Protein AF-A0A957VYQ5-F1 (afdb_monomer_lite)

Radius of gyration: 21.13 Å; chains: 1; bounding box: 43×32×66 Å

Secondary structure (DSSP, 8-state):
---EEEEEEEE-TTS-EEEEEEEHHHHHTT---EEEEE---GGG-PPPPHHHHHHHHHHHHHHHHHHHHHHHHHHHTSPPPPPP--

Structure (mmCIF, N/CA/C/O backbone):
data_AF-A0A957VYQ5-F1
#
_entry.id   AF-A0A957VYQ5-F1
#
loop_
_atom_site.group_PDB
_atom_site.id
_atom_site.type_symbol
_atom_site.label_atom_id
_atom_site.label_alt_id
_atom_site.label_comp_id
_atom_site.label_asym_id
_atom_site.label_entity_id
_atom_site.label_seq_id
_atom_site.pdbx_PDB_ins_code
_atom_site.Cartn_x
_atom_site.Cartn_y
_atom_site.Cartn_z
_atom_site.occupancy
_atom_site.B_iso_or_equiv
_atom_site.auth_seq_id
_atom_site.auth_comp_id
_atom_site.auth_asym_id
_atom_site.auth_atom_id
_atom_site.pdbx_PDB_model_num
ATOM 1 N N . ALA A 1 1 ? 8.396 -9.482 -0.570 1.00 55.06 1 ALA A N 1
ATOM 2 C CA . ALA A 1 1 ? 7.534 -8.716 0.352 1.00 55.06 1 ALA A CA 1
ATOM 3 C C . ALA A 1 1 ? 6.081 -8.804 -0.114 1.00 55.06 1 ALA A C 1
ATOM 5 O O . ALA A 1 1 ? 5.851 -8.878 -1.320 1.00 55.06 1 ALA A O 1
ATOM 6 N N . TRP A 1 2 ? 5.122 -8.868 0.813 1.00 57.31 2 TRP A N 1
ATOM 7 C CA . TRP A 1 2 ? 3.695 -8.746 0.494 1.00 57.31 2 TRP A CA 1
ATOM 8 C C . TRP A 1 2 ? 3.360 -7.258 0.382 1.00 57.31 2 TRP A C 1
ATOM 10 O O . TRP A 1 2 ? 3.630 -6.517 1.318 1.00 57.31 2 TRP A O 1
ATOM 20 N N . HIS A 1 3 ? 2.802 -6.836 -0.753 1.00 72.38 3 HIS A N 1
ATOM 21 C CA . HIS A 1 3 ? 2.389 -5.450 -0.979 1.00 72.38 3 HIS A CA 1
ATOM 22 C C . HIS A 1 3 ? 0.862 -5.394 -1.058 1.00 72.38 3 HIS A C 1
ATOM 24 O O . HIS A 1 3 ? 0.231 -6.195 -1.764 1.00 72.38 3 HIS A O 1
ATOM 30 N N . GLY A 1 4 ? 0.269 -4.459 -0.325 1.00 78.00 4 GLY A N 1
ATOM 31 C CA . GLY A 1 4 ? -1.170 -4.264 -0.281 1.00 78.00 4 GLY A CA 1
ATOM 32 C C . GLY A 1 4 ? -1.531 -2.943 0.378 1.00 78.00 4 GLY A C 1
ATOM 33 O O . GLY A 1 4 ? -0.791 -2.439 1.216 1.00 78.00 4 GLY A O 1
ATOM 34 N N . ILE A 1 5 ? -2.672 -2.395 -0.025 1.00 83.00 5 ILE A N 1
ATOM 35 C CA . ILE A 1 5 ? -3.205 -1.145 0.512 1.00 83.00 5 ILE A CA 1
ATOM 36 C C . ILE A 1 5 ? -4.266 -1.499 1.548 1.00 83.00 5 ILE A C 1
ATOM 38 O O . ILE A 1 5 ? -5.224 -2.212 1.233 1.00 83.00 5 ILE A O 1
ATOM 42 N N . VAL A 1 6 ? -4.101 -1.006 2.775 1.00 86.62 6 VAL A N 1
ATOM 43 C CA . VAL A 1 6 ? -5.140 -1.080 3.808 1.00 86.62 6 VAL A CA 1
ATOM 44 C C . VAL A 1 6 ? -6.243 -0.094 3.433 1.00 86.62 6 VAL A C 1
ATOM 46 O O . VAL A 1 6 ? -6.008 1.107 3.352 1.00 86.62 6 VAL A O 1
ATOM 49 N N . LEU A 1 7 ? -7.433 -0.616 3.156 1.00 85.94 7 LEU A N 1
ATOM 50 C CA . LEU A 1 7 ? -8.615 0.166 2.805 1.00 85.94 7 LEU A CA 1
ATOM 51 C C . LEU A 1 7 ? -9.437 0.542 4.034 1.00 85.94 7 LEU A C 1
ATOM 53 O O . LEU A 1 7 ? -10.080 1.585 4.032 1.00 85.94 7 LEU A O 1
ATOM 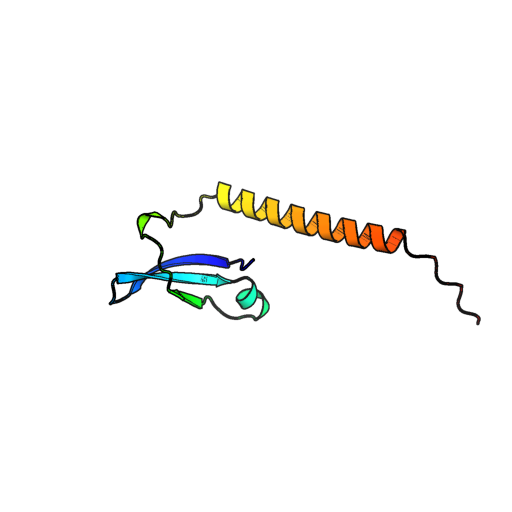57 N N . ASP A 1 8 ? -9.466 -0.337 5.035 1.00 86.06 8 ASP A N 1
ATOM 58 C CA . ASP A 1 8 ? -10.287 -0.158 6.229 1.00 86.06 8 ASP A CA 1
ATOM 59 C C . ASP A 1 8 ? -9.714 -0.927 7.424 1.00 86.06 8 ASP A C 1
ATOM 61 O O . ASP A 1 8 ? -9.005 -1.926 7.245 1.00 86.06 8 ASP A O 1
ATOM 65 N N . VAL A 1 9 ? -10.054 -0.476 8.632 1.00 87.06 9 VAL A N 1
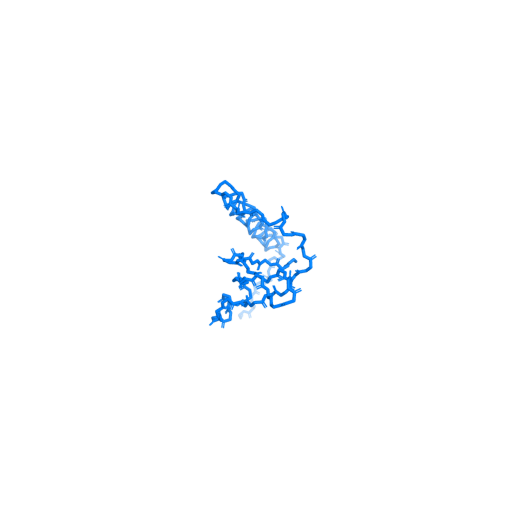ATOM 66 C CA . VAL A 1 9 ? -9.582 -1.041 9.903 1.00 87.06 9 VAL A CA 1
ATOM 67 C C . VAL A 1 9 ? -10.760 -1.196 10.856 1.00 87.06 9 VAL A C 1
ATOM 69 O O . VAL A 1 9 ? -11.445 -0.230 11.175 1.00 87.06 9 VAL A O 1
ATOM 72 N N . PHE A 1 10 ? -10.982 -2.411 11.348 1.00 87.19 10 PHE A N 1
ATOM 73 C CA . PHE A 1 10 ? -12.081 -2.730 12.259 1.00 87.19 10 PHE A CA 1
ATOM 74 C C . PHE A 1 10 ? -11.605 -3.615 13.410 1.00 87.19 10 PHE A C 1
ATOM 76 O O . PHE A 1 10 ? -10.491 -4.144 13.418 1.00 87.19 10 PHE A O 1
ATOM 83 N N . LYS A 1 11 ? -12.461 -3.740 14.425 1.00 86.44 11 LYS A N 1
ATOM 84 C CA . LYS A 1 11 ? -12.273 -4.633 15.567 1.00 86.44 11 LYS A CA 1
ATOM 85 C C . LYS A 1 11 ? -13.264 -5.784 15.456 1.00 86.44 11 LYS A C 1
ATOM 87 O O . LYS A 1 11 ? -14.442 -5.534 15.217 1.00 86.44 11 LYS A O 1
ATOM 92 N N . ASN A 1 12 ? -12.793 -7.021 15.596 1.00 86.75 12 ASN A N 1
ATOM 93 C CA . ASN A 1 12 ? -13.687 -8.178 15.673 1.00 86.75 12 ASN A CA 1
ATOM 94 C C . ASN A 1 12 ? -14.272 -8.338 17.089 1.00 86.75 12 ASN A C 1
ATOM 96 O O . ASN A 1 12 ? -13.877 -7.631 18.020 1.00 86.75 12 ASN A O 1
ATOM 100 N N . ASP A 1 13 ? -15.168 -9.312 17.263 1.00 87.56 13 ASP A N 1
ATOM 101 C CA . ASP A 1 13 ? -15.839 -9.600 18.543 1.00 87.56 13 ASP A CA 1
ATOM 102 C C . ASP A 1 13 ? -14.868 -9.991 19.675 1.00 87.56 13 ASP A C 1
ATOM 104 O O . ASP A 1 13 ? -15.213 -9.929 20.853 1.00 87.56 13 ASP A O 1
ATOM 108 N N . MET A 1 14 ? -13.633 -10.371 19.331 1.00 84.50 14 MET A N 1
ATOM 109 C CA . MET A 1 14 ? -12.557 -10.699 20.272 1.00 84.50 14 MET A CA 1
ATOM 110 C C . MET A 1 14 ? -11.611 -9.515 20.548 1.00 84.50 14 MET A C 1
ATOM 112 O O . MET A 1 14 ? -10.599 -9.686 21.225 1.00 84.50 14 MET A O 1
ATOM 116 N N . GLY A 1 15 ? -11.888 -8.325 20.003 1.00 83.31 15 GLY A N 1
ATOM 117 C CA . GLY A 1 15 ? -11.056 -7.126 20.153 1.00 83.31 15 GLY A CA 1
ATOM 118 C C . GLY A 1 15 ? -9.788 -7.096 19.286 1.00 83.31 15 GLY A C 1
ATOM 119 O O . GLY A 1 15 ? -8.977 -6.167 19.410 1.00 83.31 15 GLY A O 1
ATOM 120 N N . ARG A 1 16 ? -9.606 -8.068 18.381 1.00 83.81 16 ARG A N 1
ATOM 121 C CA . ARG A 1 16 ? -8.465 -8.098 17.452 1.00 83.81 16 ARG A CA 1
ATOM 122 C C . ARG A 1 16 ? -8.656 -7.099 16.324 1.00 83.81 16 ARG A C 1
ATOM 124 O O . ARG A 1 16 ? -9.776 -6.851 15.880 1.00 83.81 16 ARG A O 1
ATOM 131 N N . THR A 1 17 ? -7.544 -6.529 15.870 1.00 86.69 17 THR A N 1
ATOM 132 C CA . THR A 1 17 ? -7.525 -5.629 14.718 1.00 86.69 17 THR A CA 1
ATOM 133 C C . THR A 1 17 ? -7.647 -6.452 13.443 1.00 86.69 17 THR A C 1
ATOM 135 O O . THR A 1 17 ? -6.891 -7.397 13.224 1.00 86.69 17 THR A O 1
ATOM 138 N N . VAL A 1 18 ? -8.598 -6.091 12.593 1.00 88.44 18 VAL A N 1
ATOM 139 C CA . VAL A 1 18 ? -8.792 -6.726 11.295 1.00 88.44 18 VAL A CA 1
ATOM 140 C C . VAL A 1 18 ? -8.717 -5.654 10.220 1.00 88.44 18 VAL A C 1
ATOM 142 O O . VAL A 1 18 ? -9.316 -4.585 10.335 1.00 88.44 18 VAL A O 1
ATOM 145 N N . LEU A 1 19 ? -7.931 -5.937 9.188 1.00 89.25 19 LEU A N 1
ATOM 146 C CA . LEU A 1 19 ? -7.674 -5.033 8.079 1.00 89.25 19 LEU A CA 1
ATOM 147 C C . LEU A 1 19 ? -8.403 -5.522 6.847 1.00 89.25 19 LEU A C 1
ATOM 149 O O . LEU A 1 19 ? -8.269 -6.683 6.468 1.00 89.25 19 LEU A O 1
ATOM 153 N N . ARG A 1 20 ? -9.104 -4.622 6.167 1.00 91.38 20 ARG A N 1
ATOM 154 C CA . ARG A 1 20 ? -9.546 -4.863 4.796 1.00 91.38 20 ARG A CA 1
ATOM 155 C C . ARG A 1 20 ? -8.440 -4.395 3.871 1.00 91.38 20 ARG A C 1
ATOM 157 O O . ARG A 1 20 ? -8.206 -3.199 3.753 1.00 91.38 20 ARG A O 1
ATOM 164 N N . VAL A 1 21 ? -7.752 -5.326 3.224 1.00 90.75 21 VAL A N 1
ATOM 165 C CA . VAL A 1 21 ? -6.558 -5.047 2.422 1.00 90.75 21 VAL A CA 1
ATOM 166 C C . VAL A 1 21 ? -6.810 -5.410 0.965 1.00 90.75 21 VAL A C 1
ATOM 168 O O . VAL A 1 21 ? -7.213 -6.527 0.647 1.00 90.75 21 VAL A O 1
ATOM 171 N N . GLN A 1 22 ? -6.538 -4.481 0.049 1.00 91.00 22 GLN A N 1
ATOM 172 C CA . GLN A 1 22 ? -6.412 -4.806 -1.369 1.00 91.00 22 GLN A CA 1
ATOM 173 C C . GLN A 1 22 ? -4.959 -5.174 -1.653 1.00 91.00 22 GLN A C 1
ATOM 175 O O . GLN A 1 22 ? -4.090 -4.307 -1.759 1.00 91.00 22 GLN A O 1
ATOM 180 N N . THR A 1 23 ? -4.680 -6.470 -1.777 1.00 88.06 23 THR A N 1
ATOM 181 C CA . THR A 1 23 ? -3.337 -6.943 -2.118 1.00 88.06 23 THR A CA 1
ATOM 182 C C . THR A 1 23 ? -3.086 -6.857 -3.618 1.00 88.06 23 THR A C 1
ATOM 184 O O . THR A 1 23 ? -3.994 -7.037 -4.437 1.00 88.06 23 THR A O 1
ATOM 187 N N . VAL A 1 24 ? -1.822 -6.636 -3.993 1.00 82.75 24 VAL A N 1
ATOM 188 C CA . VAL A 1 24 ? -1.376 -6.648 -5.398 1.00 82.75 24 VAL A CA 1
ATOM 189 C C . VAL A 1 24 ? -1.727 -7.982 -6.068 1.00 82.75 24 VAL A C 1
ATOM 191 O O . VAL A 1 24 ? -2.178 -8.021 -7.211 1.00 82.75 24 VAL A O 1
ATOM 194 N N . ARG A 1 25 ? -1.615 -9.088 -5.320 1.00 85.06 25 ARG A N 1
ATOM 195 C CA . ARG A 1 25 ? -2.045 -10.425 -5.751 1.00 85.06 25 ARG A CA 1
ATOM 196 C C . ARG A 1 25 ? -3.517 -10.446 -6.167 1.00 85.06 25 ARG A C 1
ATOM 198 O O . ARG A 1 25 ? -3.828 -10.988 -7.226 1.00 85.06 25 ARG A O 1
ATOM 205 N N . ASN A 1 26 ? -4.406 -9.892 -5.345 1.00 86.75 26 ASN A N 1
ATOM 206 C CA . ASN A 1 26 ? -5.835 -9.890 -5.640 1.00 86.75 26 ASN A CA 1
ATOM 207 C C . ASN A 1 26 ? -6.159 -9.002 -6.842 1.00 86.75 26 ASN A C 1
ATOM 209 O O . ASN A 1 26 ? -6.951 -9.422 -7.680 1.00 86.75 26 ASN A O 1
ATOM 213 N N . ILE A 1 27 ? -5.465 -7.870 -7.018 1.00 81.94 27 ILE A N 1
ATOM 214 C CA . ILE A 1 27 ? -5.601 -7.034 -8.224 1.00 81.94 27 ILE A CA 1
ATOM 215 C C . ILE A 1 27 ? -5.293 -7.857 -9.484 1.00 81.94 27 ILE A C 1
ATOM 217 O O . ILE A 1 27 ? -6.127 -7.940 -10.386 1.00 81.94 27 ILE A O 1
ATOM 221 N N . PHE A 1 28 ? -4.143 -8.540 -9.531 1.00 82.06 28 PHE A N 1
ATOM 222 C CA . PHE A 1 28 ? -3.763 -9.359 -10.692 1.00 82.06 28 PHE A CA 1
ATOM 223 C C . PHE A 1 28 ? -4.710 -10.534 -10.949 1.00 82.06 28 PHE A C 1
ATOM 225 O O . PHE A 1 28 ? -4.918 -10.927 -12.095 1.00 82.06 28 PHE A O 1
ATOM 232 N N . ARG A 1 29 ? -5.307 -11.087 -9.892 1.00 89.69 29 ARG A N 1
ATOM 233 C CA . ARG A 1 29 ? -6.283 -12.180 -9.989 1.00 89.69 29 ARG A CA 1
ATOM 234 C C . ARG A 1 29 ? -7.712 -11.700 -10.247 1.00 89.69 29 ARG A C 1
ATOM 236 O O . ARG A 1 29 ? -8.598 -12.542 -10.351 1.00 89.69 29 ARG A O 1
ATOM 243 N N . LYS A 1 30 ? -7.943 -10.385 -10.358 1.00 88.94 30 LYS A N 1
ATOM 244 C CA . LYS A 1 30 ? -9.280 -9.773 -10.450 1.00 88.94 30 LYS A CA 1
ATOM 245 C C . LYS A 1 30 ? -10.190 -10.160 -9.273 1.00 88.94 30 LYS A C 1
ATOM 247 O O . LYS A 1 30 ? -11.391 -10.350 -9.438 1.00 88.94 30 LYS A O 1
ATOM 252 N N . LEU A 1 31 ? -9.599 -10.293 -8.089 1.00 88.75 31 LEU A N 1
ATOM 253 C CA . LEU A 1 31 ? -10.286 -10.550 -6.828 1.00 88.75 31 LEU A CA 1
ATOM 254 C C . LEU A 1 31 ? -10.412 -9.253 -6.025 1.00 88.75 31 LEU A C 1
ATOM 256 O O . LEU A 1 31 ? -9.566 -8.360 -6.114 1.00 88.75 31 LEU A O 1
ATOM 260 N N . GLY A 1 32 ? -11.470 -9.172 -5.221 1.00 88.50 32 GLY A N 1
ATOM 261 C CA . GLY A 1 32 ? -11.692 -8.046 -4.321 1.00 88.50 32 GLY A CA 1
ATOM 262 C C . GLY A 1 32 ? -10.708 -7.998 -3.140 1.00 88.50 32 GLY A C 1
ATOM 263 O O . GLY A 1 32 ? -9.821 -8.852 -3.017 1.00 88.50 32 GLY A O 1
ATOM 264 N N . PRO A 1 33 ? -10.874 -7.007 -2.249 1.00 90.94 33 PRO A N 1
ATOM 265 C CA . PRO A 1 33 ? -10.100 -6.916 -1.018 1.00 90.94 33 PRO A CA 1
ATOM 266 C C . PRO A 1 33 ? -10.331 -8.132 -0.119 1.00 90.94 33 PRO A C 1
ATOM 268 O O . PRO A 1 33 ? -11.439 -8.665 -0.063 1.00 90.94 33 PRO A O 1
ATOM 271 N N . GLU A 1 34 ? -9.300 -8.533 0.614 1.00 90.44 34 GLU A N 1
ATOM 272 C CA . GLU A 1 34 ? -9.369 -9.595 1.619 1.00 90.44 34 GLU A CA 1
ATOM 273 C C . GLU A 1 34 ? -9.348 -9.017 3.038 1.00 90.44 34 GLU A C 1
ATOM 275 O O . GLU A 1 34 ? -8.941 -7.871 3.242 1.00 90.44 34 GLU A O 1
ATOM 280 N N . LEU A 1 35 ? -9.815 -9.796 4.016 1.00 90.31 35 LEU A N 1
ATOM 281 C CA . LEU A 1 35 ? -9.749 -9.434 5.431 1.00 90.31 35 LEU A CA 1
ATOM 282 C C . LEU A 1 35 ? -8.578 -10.177 6.073 1.00 90.31 35 LEU A C 1
ATOM 284 O O . LEU A 1 35 ? -8.478 -11.396 5.944 1.00 90.31 35 LEU A O 1
ATOM 288 N N . ILE A 1 36 ? -7.704 -9.447 6.7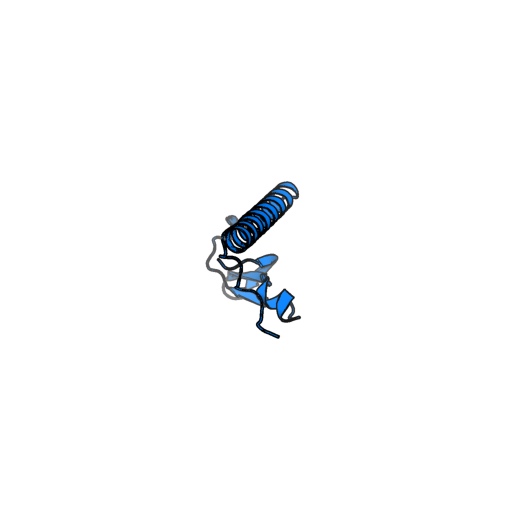55 1.00 87.44 36 ILE A N 1
ATOM 289 C CA . ILE A 1 36 ? -6.525 -9.995 7.423 1.00 87.44 36 ILE A CA 1
ATOM 290 C C . ILE A 1 36 ? -6.626 -9.651 8.906 1.00 87.44 36 ILE A C 1
ATOM 292 O O . ILE A 1 36 ? -6.635 -8.475 9.268 1.00 87.44 36 ILE A O 1
ATOM 296 N N . GLU A 1 37 ? -6.710 -10.669 9.764 1.00 86.06 37 GLU A N 1
ATOM 297 C CA . GLU A 1 37 ? -6.545 -10.472 11.205 1.00 86.06 37 GLU A CA 1
ATOM 298 C C . GLU A 1 37 ? -5.070 -10.241 11.509 1.00 86.06 37 GLU A C 1
ATOM 300 O O . GLU A 1 37 ? -4.203 -10.997 11.066 1.00 86.06 37 GLU A O 1
ATOM 305 N N . VAL A 1 38 ? -4.785 -9.190 12.266 1.00 81.12 38 VAL A N 1
ATOM 306 C CA . VAL A 1 38 ? -3.422 -8.810 12.604 1.00 81.12 38 VAL A CA 1
ATOM 307 C C . VAL A 1 38 ? -3.325 -8.503 14.090 1.00 81.12 38 VAL A C 1
ATOM 309 O O . VAL A 1 38 ? -4.163 -7.804 14.664 1.00 81.12 38 VAL A O 1
ATOM 312 N N . ASP A 1 39 ? -2.277 -9.025 14.717 1.00 76.44 39 ASP A N 1
ATOM 313 C CA . ASP A 1 39 ? -1.983 -8.770 16.126 1.00 76.44 39 ASP A CA 1
ATOM 314 C C . ASP A 1 39 ? -1.109 -7.513 16.228 1.00 76.44 39 ASP A C 1
ATOM 316 O O . ASP A 1 39 ? 0.088 -7.559 16.505 1.00 76.44 39 ASP A O 1
ATOM 320 N N . ILE A 1 40 ? -1.701 -6.375 15.860 1.00 67.81 40 ILE A N 1
ATOM 321 C CA . ILE A 1 40 ? -1.049 -5.061 15.896 1.00 67.81 40 ILE A CA 1
ATOM 322 C C . ILE A 1 40 ? -1.755 -4.229 16.953 1.00 67.81 40 ILE A C 1
ATOM 324 O O . ILE A 1 40 ? -2.994 -4.186 16.999 1.00 67.81 40 ILE A O 1
ATOM 328 N N . ALA A 1 41 ? -0.964 -3.557 17.789 1.00 66.06 41 ALA A N 1
ATOM 329 C CA . ALA A 1 41 ? -1.489 -2.597 18.741 1.00 66.06 41 ALA A CA 1
ATOM 330 C C . ALA A 1 41 ? -2.342 -1.546 17.983 1.00 66.06 41 ALA A C 1
ATOM 332 O O . ALA A 1 41 ? -1.929 -1.094 16.910 1.00 66.06 41 ALA A O 1
ATOM 333 N N . PRO A 1 42 ? -3.555 -1.211 18.468 1.00 57.12 42 PRO A N 1
ATOM 334 C CA . PRO A 1 42 ? -4.523 -0.384 17.734 1.00 57.12 42 PRO A CA 1
ATOM 335 C C . PRO A 1 42 ? -3.977 0.984 17.292 1.00 57.12 42 PRO A C 1
ATOM 337 O O 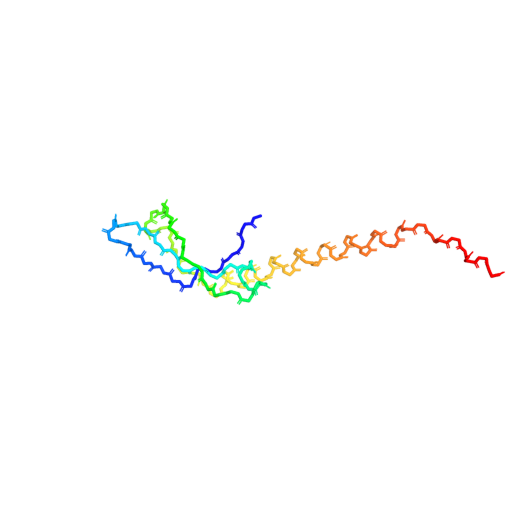. PRO A 1 42 ? -4.433 1.555 16.311 1.00 57.12 42 PRO A O 1
ATOM 340 N N . ASP A 1 43 ? -3.001 1.489 18.029 1.00 65.88 43 ASP A N 1
ATOM 341 C CA . ASP A 1 43 ? -2.303 2.761 17.900 1.00 65.88 43 ASP A CA 1
ATOM 342 C C . ASP A 1 43 ? -1.135 2.738 16.898 1.00 65.88 43 ASP A C 1
ATOM 344 O O . ASP A 1 43 ? -0.568 3.785 16.593 1.00 65.88 43 ASP A O 1
ATOM 348 N N . GLN A 1 44 ? -0.796 1.576 16.335 1.00 67.50 44 GLN A N 1
ATOM 349 C CA . GLN A 1 44 ? 0.283 1.450 15.348 1.00 67.50 44 GLN A CA 1
ATOM 350 C C . GLN A 1 44 ? -0.174 1.522 13.891 1.00 67.50 44 GLN A C 1
ATOM 352 O O . GLN A 1 44 ? 0.663 1.500 12.989 1.00 67.50 44 GLN A O 1
ATOM 357 N N . ILE A 1 45 ? -1.480 1.620 13.637 1.00 67.06 45 ILE A N 1
ATOM 358 C CA . ILE A 1 45 ? -2.006 1.781 12.281 1.00 67.06 45 ILE A CA 1
ATOM 359 C C . ILE A 1 45 ? -2.445 3.225 12.109 1.00 67.06 45 ILE A C 1
ATOM 361 O O . ILE A 1 45 ? -3.529 3.620 12.533 1.00 67.06 45 ILE A O 1
ATOM 365 N N . THR A 1 46 ? -1.587 4.020 11.480 1.00 70.31 46 THR A N 1
ATOM 366 C CA . THR A 1 46 ? -1.900 5.398 11.111 1.00 70.31 46 THR A CA 1
ATOM 367 C C . THR A 1 46 ? -2.362 5.466 9.655 1.00 70.31 46 THR A C 1
ATOM 369 O O . THR A 1 46 ? -1.825 4.753 8.801 1.00 70.31 46 THR A O 1
ATOM 372 N N . PRO A 1 47 ? -3.356 6.315 9.334 1.00 73.56 47 PRO A N 1
ATOM 373 C CA . PRO A 1 47 ? -3.713 6.582 7.949 1.00 73.56 47 PRO A CA 1
ATOM 374 C C . PRO A 1 47 ? -2.498 7.095 7.178 1.00 73.56 47 PRO A C 1
ATOM 376 O O . PRO A 1 47 ? -1.801 7.999 7.643 1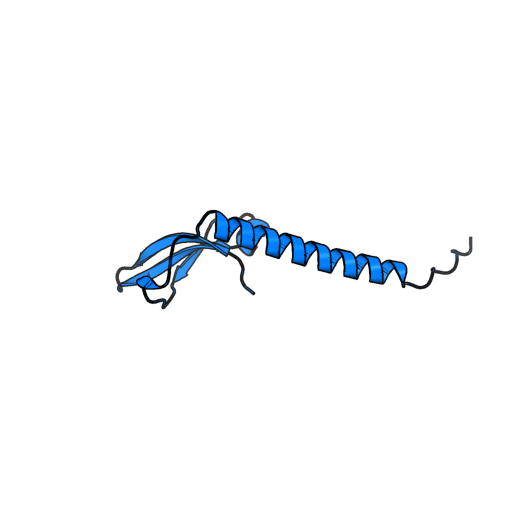.00 73.56 47 PRO A O 1
ATOM 379 N N . ALA A 1 48 ? -2.271 6.542 5.989 1.00 78.56 48 ALA A N 1
ATOM 380 C CA . ALA A 1 48 ? -1.252 7.055 5.090 1.00 78.56 48 ALA A CA 1
ATOM 381 C C . ALA A 1 48 ? -1.618 8.479 4.655 1.00 78.56 48 ALA A C 1
ATOM 383 O O . ALA A 1 48 ? -2.749 8.759 4.245 1.00 78.56 48 ALA A O 1
ATOM 384 N N . THR A 1 49 ? -0.652 9.385 4.721 1.00 83.94 49 THR A N 1
ATOM 385 C CA . THR A 1 49 ? -0.784 10.716 4.138 1.00 83.94 49 THR A CA 1
ATOM 386 C C . THR A 1 49 ? -0.625 10.645 2.619 1.00 83.94 49 THR A C 1
ATOM 388 O O . THR A 1 49 ? -0.080 9.690 2.063 1.00 83.94 49 THR A O 1
ATOM 391 N N . HIS A 1 50 ? -1.045 11.698 1.915 1.00 82.94 50 HIS A N 1
ATOM 392 C CA . HIS A 1 50 ? -0.777 11.822 0.479 1.00 82.94 50 HIS A CA 1
ATOM 393 C C . HIS A 1 50 ? 0.727 11.730 0.159 1.00 82.94 50 HIS A C 1
ATOM 395 O O . HIS A 1 50 ? 1.111 11.150 -0.855 1.00 82.94 50 HIS A O 1
ATOM 401 N N . GLN A 1 51 ? 1.583 12.255 1.041 1.00 84.00 51 GLN A N 1
ATOM 402 C CA . GLN A 1 51 ? 3.031 12.175 0.875 1.00 84.00 51 GLN A CA 1
ATOM 403 C C . GLN A 1 51 ? 3.544 10.737 0.999 1.00 84.00 51 GLN A C 1
ATOM 405 O O . GLN A 1 51 ? 4.410 10.342 0.222 1.00 84.00 51 GLN A O 1
ATOM 410 N N . ASP A 1 52 ? 2.990 9.945 1.920 1.00 80.88 52 ASP A N 1
ATOM 411 C CA . ASP A 1 52 ? 3.348 8.529 2.062 1.00 80.88 52 ASP A CA 1
ATOM 412 C C . ASP A 1 52 ? 3.011 7.750 0.787 1.00 80.88 52 ASP A C 1
ATOM 414 O O . ASP A 1 52 ? 3.833 6.981 0.292 1.00 80.88 52 ASP A O 1
ATOM 418 N N . LEU A 1 53 ? 1.845 8.025 0.190 1.00 81.06 53 LEU A N 1
ATOM 419 C CA . LEU A 1 53 ? 1.444 7.421 -1.083 1.00 81.06 53 LEU A CA 1
ATOM 420 C C . LEU A 1 53 ? 2.383 7.817 -2.231 1.00 81.06 53 LEU A C 1
ATOM 422 O O . LEU A 1 53 ? 2.777 6.965 -3.025 1.00 81.06 53 LEU A O 1
ATOM 426 N N . LEU A 1 54 ? 2.775 9.092 -2.318 1.00 85.50 54 LEU A N 1
ATOM 427 C CA . LEU A 1 54 ? 3.741 9.548 -3.323 1.00 85.50 54 LEU A CA 1
ATOM 428 C C . LEU A 1 54 ? 5.114 8.889 -3.142 1.00 85.50 54 LEU A C 1
ATOM 430 O O . LEU A 1 54 ? 5.745 8.512 -4.130 1.00 85.50 54 LEU A O 1
ATOM 434 N N . ASN A 1 55 ? 5.572 8.726 -1.900 1.00 81.00 55 ASN A N 1
ATOM 435 C CA . ASN A 1 55 ? 6.831 8.050 -1.600 1.00 81.00 55 ASN A CA 1
ATOM 436 C C . ASN A 1 55 ? 6.798 6.584 -2.060 1.00 81.00 55 ASN A C 1
ATOM 438 O O . ASN A 1 55 ? 7.744 6.135 -2.707 1.00 81.00 55 ASN A O 1
ATOM 442 N N . GLU A 1 56 ? 5.697 5.874 -1.798 1.00 80.94 56 GLU A N 1
ATOM 443 C CA . GLU A 1 56 ? 5.502 4.487 -2.238 1.00 80.94 56 GLU A CA 1
ATOM 444 C C . GLU A 1 56 ? 5.480 4.373 -3.773 1.00 80.94 56 GLU A C 1
ATOM 446 O O . GLU A 1 56 ? 6.148 3.515 -4.355 1.00 80.94 56 GLU A O 1
ATOM 451 N N . ILE A 1 57 ? 4.779 5.286 -4.457 1.00 82.88 57 ILE A N 1
ATOM 452 C CA . ILE A 1 57 ? 4.749 5.343 -5.927 1.00 82.88 57 ILE A CA 1
ATOM 453 C C . ILE A 1 57 ? 6.162 5.536 -6.486 1.00 82.88 57 ILE A C 1
ATOM 455 O O . ILE A 1 57 ? 6.580 4.796 -7.381 1.00 82.88 57 ILE A O 1
ATOM 459 N N . ASN A 1 58 ? 6.910 6.500 -5.948 1.00 86.69 58 ASN A N 1
ATOM 460 C CA . ASN A 1 58 ? 8.268 6.797 -6.394 1.00 86.69 58 ASN A CA 1
ATOM 461 C C . ASN A 1 58 ? 9.211 5.608 -6.168 1.00 86.69 58 ASN A C 1
ATOM 463 O O . ASN A 1 58 ? 10.024 5.289 -7.039 1.00 86.69 58 ASN A O 1
ATOM 467 N N . LEU A 1 59 ? 9.087 4.924 -5.026 1.00 84.88 59 LEU A N 1
ATOM 468 C CA . LEU A 1 59 ? 9.858 3.722 -4.716 1.00 84.88 59 LEU A CA 1
ATOM 469 C C . LEU A 1 59 ? 9.591 2.613 -5.740 1.00 84.88 59 LEU A C 1
ATOM 471 O O . LEU A 1 59 ? 10.533 2.042 -6.295 1.00 84.88 59 LEU A O 1
ATOM 475 N N . HIS A 1 60 ? 8.322 2.336 -6.039 1.00 81.38 60 HIS A N 1
ATOM 476 C CA . HIS A 1 60 ? 7.955 1.315 -7.016 1.00 81.38 60 HIS A CA 1
ATOM 477 C C . HIS A 1 60 ? 8.416 1.653 -8.433 1.00 81.38 60 HIS A C 1
ATOM 479 O O . HIS A 1 60 ? 8.940 0.778 -9.124 1.00 81.38 60 HIS A O 1
ATOM 485 N N . GLN A 1 61 ? 8.272 2.908 -8.863 1.00 89.19 61 GLN A N 1
ATOM 486 C CA . GLN A 1 61 ? 8.767 3.354 -10.166 1.00 89.19 61 GLN A CA 1
ATOM 487 C C . GLN A 1 61 ? 10.286 3.202 -10.272 1.00 89.19 61 GLN A C 1
ATOM 489 O O . GLN A 1 61 ? 10.786 2.720 -11.289 1.00 89.19 61 GLN A O 1
ATOM 494 N N . LYS A 1 62 ? 11.020 3.552 -9.208 1.00 90.12 62 LYS A N 1
ATOM 495 C CA . LYS A 1 62 ? 12.473 3.374 -9.141 1.00 90.12 62 LYS A CA 1
ATOM 496 C C . LYS A 1 62 ? 12.861 1.902 -9.276 1.00 90.12 62 LYS A C 1
ATOM 498 O O . LYS A 1 62 ? 13.672 1.576 -10.134 1.00 90.12 62 LYS A O 1
ATOM 503 N N . MET A 1 63 ? 12.238 1.013 -8.502 1.00 85.19 63 MET A N 1
ATOM 504 C CA . MET A 1 63 ? 12.501 -0.428 -8.586 1.00 85.19 63 MET A CA 1
ATOM 505 C C . MET A 1 63 ? 12.209 -0.999 -9.979 1.00 85.19 63 MET A C 1
ATOM 507 O O . MET A 1 63 ? 13.000 -1.774 -10.508 1.00 85.19 63 MET A O 1
ATOM 511 N N . GLN A 1 64 ? 11.077 -0.631 -10.586 1.00 85.88 64 GLN A N 1
ATOM 512 C CA . GLN A 1 64 ? 10.737 -1.084 -11.939 1.00 85.88 64 GLN A CA 1
ATOM 513 C C . GLN A 1 64 ? 11.771 -0.615 -12.960 1.00 85.88 64 GLN A C 1
ATOM 515 O O . GLN A 1 64 ? 12.195 -1.399 -13.807 1.00 85.88 64 GLN A O 1
ATOM 520 N N . LYS A 1 65 ? 12.198 0.647 -12.858 1.00 92.88 65 LYS A N 1
ATOM 521 C CA . LYS A 1 65 ? 13.232 1.213 -13.720 1.00 92.88 65 LYS A CA 1
ATOM 522 C C . LYS A 1 65 ? 14.557 0.462 -13.572 1.00 92.88 65 LYS A C 1
ATOM 524 O O . LYS A 1 65 ? 15.113 0.052 -14.582 1.00 92.88 65 LYS A O 1
ATOM 529 N N . GLU A 1 66 ? 15.012 0.218 -12.346 1.00 91.19 66 GLU A N 1
ATOM 530 C CA . GLU A 1 66 ? 16.254 -0.524 -12.080 1.00 91.19 66 GLU A CA 1
ATOM 531 C C . GLU A 1 66 ? 16.214 -1.944 -12.665 1.00 91.19 66 GLU A C 1
ATOM 533 O O . GLU A 1 66 ? 17.188 -2.403 -13.259 1.00 91.19 66 GLU A O 1
ATOM 538 N N . VAL A 1 67 ? 15.080 -2.640 -12.549 1.00 90.38 67 VAL A N 1
ATOM 539 C CA . VAL A 1 67 ? 14.905 -3.978 -13.134 1.00 90.38 67 VAL A CA 1
ATOM 540 C C . VAL A 1 67 ? 14.945 -3.932 -14.665 1.00 90.38 67 VAL A C 1
ATOM 542 O O . VAL A 1 67 ? 15.583 -4.779 -15.290 1.00 90.38 67 VAL A O 1
ATOM 545 N N . LEU A 1 68 ? 14.296 -2.943 -15.286 1.00 89.88 68 LEU A N 1
ATOM 546 C CA . LEU A 1 68 ? 14.336 -2.767 -16.741 1.00 89.88 68 LEU A CA 1
ATOM 547 C C . LEU A 1 68 ? 15.749 -2.445 -17.237 1.00 89.88 68 LEU A C 1
ATOM 549 O O . LEU A 1 68 ? 16.183 -3.023 -18.229 1.00 89.88 68 LEU A O 1
ATOM 553 N N . GLU A 1 69 ? 16.479 -1.577 -16.536 1.00 90.50 69 GLU A N 1
ATOM 554 C CA . GLU A 1 69 ? 17.873 -1.252 -16.855 1.00 90.50 69 GLU A CA 1
ATOM 555 C C . GLU A 1 69 ? 18.770 -2.494 -16.780 1.00 90.50 69 GLU A C 1
ATOM 557 O O . GLU A 1 69 ? 19.587 -2.714 -17.671 1.00 90.50 69 GLU A O 1
ATOM 562 N N . GLN A 1 70 ? 18.570 -3.360 -15.781 1.00 86.06 70 GLN A N 1
ATOM 563 C CA . GLN A 1 70 ? 19.288 -4.636 -15.686 1.00 86.06 70 GLN A CA 1
ATOM 564 C C . GLN A 1 70 ? 18.963 -5.582 -16.848 1.00 86.06 70 GLN A C 1
ATOM 566 O O . GLN A 1 70 ? 19.871 -6.218 -17.386 1.00 86.06 70 GLN A O 1
ATOM 571 N N . PHE A 1 71 ? 17.697 -5.674 -17.268 1.00 86.38 71 PHE A N 1
ATOM 572 C CA . PHE A 1 71 ? 17.328 -6.486 -18.431 1.00 86.38 71 PHE A CA 1
ATOM 573 C C . PHE A 1 71 ? 17.943 -5.956 -19.727 1.00 86.38 71 PHE A C 1
ATOM 575 O O . PHE A 1 71 ? 18.472 -6.745 -20.508 1.00 86.38 71 PHE A O 1
ATOM 582 N N . LEU A 1 72 ? 17.909 -4.640 -19.945 1.00 91.12 72 LEU A N 1
ATOM 583 C CA . LEU A 1 72 ? 18.514 -4.015 -21.122 1.00 91.12 72 LEU A CA 1
ATOM 584 C C . LEU A 1 72 ? 20.027 -4.237 -21.148 1.00 91.12 72 LEU A C 1
ATOM 586 O O . LEU A 1 72 ? 20.547 -4.725 -22.147 1.00 91.12 72 LEU A O 1
ATOM 590 N N . ALA A 1 73 ? 20.710 -3.996 -20.027 1.00 86.88 73 ALA A N 1
ATOM 591 C CA . ALA A 1 73 ? 22.141 -4.2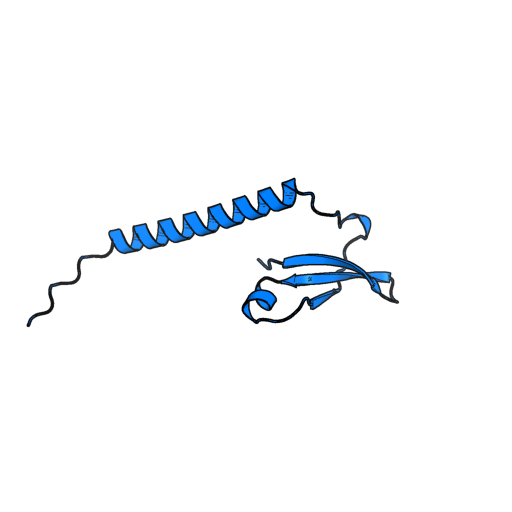49 -19.909 1.00 86.88 73 ALA A CA 1
ATOM 592 C C . ALA A 1 73 ? 22.485 -5.725 -20.158 1.00 86.88 73 ALA A C 1
ATOM 594 O O . ALA A 1 73 ? 23.519 -6.030 -20.748 1.00 86.88 73 ALA A O 1
ATOM 595 N N . HIS A 1 74 ? 21.631 -6.659 -19.731 1.00 88.00 74 HIS A N 1
ATOM 596 C CA . HIS A 1 74 ? 21.838 -8.072 -20.027 1.00 88.00 74 HIS A CA 1
ATOM 597 C C . HIS A 1 74 ? 21.753 -8.347 -21.530 1.00 88.00 74 HIS A C 1
ATOM 599 O O . HIS A 1 74 ? 22.654 -8.986 -22.062 1.00 88.00 74 HIS A O 1
ATOM 605 N N . ILE A 1 75 ? 20.724 -7.830 -22.213 1.00 87.69 75 ILE A N 1
ATOM 606 C CA . ILE A 1 75 ? 20.530 -8.000 -23.662 1.00 87.69 75 ILE A CA 1
ATOM 607 C C . ILE A 1 75 ? 21.693 -7.394 -24.455 1.00 87.69 75 ILE A C 1
ATOM 609 O O . ILE A 1 75 ? 22.198 -8.034 -25.372 1.00 87.69 75 ILE A O 1
ATOM 613 N N . GLU A 1 76 ? 22.141 -6.192 -24.095 1.00 85.25 76 GLU A N 1
ATOM 614 C CA . GLU A 1 76 ? 23.251 -5.504 -24.770 1.00 85.25 76 GLU A CA 1
ATOM 615 C C . GLU A 1 76 ? 24.586 -6.249 -24.639 1.00 85.25 76 GLU A C 1
ATOM 617 O O . GLU A 1 76 ? 25.441 -6.149 -25.517 1.00 85.25 76 GLU A O 1
ATOM 622 N N . ASN A 1 77 ? 24.755 -7.028 -23.569 1.00 77.50 77 ASN A N 1
ATOM 623 C CA . ASN A 1 77 ? 25.938 -7.853 -23.340 1.00 77.50 77 ASN A CA 1
ATOM 624 C C . ASN A 1 77 ? 25.794 -9.292 -23.866 1.00 77.50 77 ASN A C 1
ATOM 626 O O . ASN A 1 77 ? 26.718 -10.094 -23.696 1.00 77.50 77 ASN A O 1
ATOM 630 N N . LEU A 1 78 ? 24.668 -9.652 -24.495 1.00 71.19 78 LEU A N 1
ATOM 631 C CA . LEU A 1 78 ? 24.537 -10.962 -25.126 1.00 71.19 78 LEU A CA 1
ATOM 632 C C . LEU A 1 78 ? 25.420 -11.028 -26.383 1.00 71.19 78 LEU A C 1
ATOM 634 O O . LEU A 1 78 ? 25.421 -10.100 -27.194 1.00 71.19 78 LEU A O 1
ATOM 638 N N . PRO A 1 79 ? 26.158 -12.132 -26.592 1.00 63.34 79 PRO A N 1
ATOM 639 C CA . PRO A 1 79 ? 26.892 -12.332 -27.832 1.00 63.34 79 PRO A CA 1
ATOM 640 C C . PRO A 1 79 ? 25.914 -12.355 -29.011 1.00 63.34 79 PRO A C 1
ATOM 642 O O . PRO A 1 79 ? 24.870 -13.008 -28.947 1.00 63.34 79 PRO A O 1
ATOM 645 N N . VAL A 1 80 ? 26.263 -11.653 -30.093 1.00 69.56 80 VAL A N 1
ATOM 646 C CA . VAL A 1 80 ? 25.457 -11.633 -31.319 1.00 69.56 80 VAL A CA 1
ATOM 647 C C . VAL A 1 80 ? 25.327 -13.076 -31.823 1.00 69.56 80 VAL A C 1
ATOM 649 O O . VAL A 1 80 ? 26.357 -13.713 -32.078 1.00 69.56 80 VAL A O 1
ATOM 652 N N . PRO A 1 81 ? 24.104 -13.625 -31.948 1.00 67.62 81 PRO A N 1
ATOM 653 C CA . PRO A 1 81 ? 23.933 -14.971 -32.467 1.00 67.62 81 PRO A CA 1
ATOM 654 C C . PRO A 1 81 ? 24.479 -15.029 -33.901 1.00 67.62 81 PRO A C 1
ATOM 656 O O . PRO A 1 81 ? 24.295 -14.076 -34.667 1.00 67.62 81 PRO A O 1
ATOM 659 N N . PRO A 1 82 ? 25.184 -16.111 -34.278 1.00 61.19 82 PRO A N 1
ATOM 660 C CA . PRO A 1 82 ? 25.704 -16.244 -35.629 1.00 61.19 82 PRO A CA 1
ATOM 661 C C . PRO A 1 82 ? 24.544 -16.178 -36.634 1.00 61.19 82 PRO A C 1
ATOM 663 O O . PRO A 1 82 ? 23.458 -16.678 -36.330 1.00 61.19 82 PRO A O 1
ATOM 666 N N . PRO A 1 83 ? 24.750 -15.573 -37.818 1.00 67.75 83 PRO A N 1
ATOM 667 C CA . PRO A 1 83 ? 23.700 -15.477 -38.822 1.00 67.75 83 PRO A CA 1
ATOM 668 C C . PRO A 1 83 ? 23.183 -16.875 -39.180 1.00 67.75 83 PRO A C 1
ATOM 670 O O . PRO A 1 83 ? 23.974 -17.802 -39.387 1.00 67.75 83 PRO A O 1
ATOM 673 N N . GLU A 1 84 ? 21.857 -17.020 -39.235 1.00 65.88 84 GLU A N 1
ATOM 674 C CA . GLU A 1 84 ? 21.204 -18.243 -39.697 1.00 65.88 84 GLU A CA 1
ATOM 675 C C . GLU A 1 84 ? 21.710 -18.576 -41.103 1.00 65.88 84 GLU A C 1
ATOM 677 O O . GLU A 1 84 ? 21.649 -17.756 -42.021 1.00 65.88 84 GLU A O 1
ATOM 682 N N . LYS A 1 85 ? 22.268 -19.780 -41.257 1.00 61.12 85 LYS A N 1
ATOM 683 C CA . LYS A 1 85 ? 22.681 -20.288 -42.564 1.00 61.12 85 LYS A CA 1
ATOM 684 C C . LYS A 1 85 ? 21.415 -20.622 -43.353 1.00 61.12 85 LYS A C 1
ATOM 686 O O . LYS A 1 85 ? 20.764 -21.615 -43.039 1.00 61.12 85 LYS A O 1
ATOM 691 N N . VAL A 1 86 ? 21.088 -19.773 -44.327 1.00 59.78 86 VAL A N 1
ATOM 692 C CA . VAL A 1 86 ? 20.112 -20.050 -45.395 1.00 59.78 86 VAL A CA 1
ATOM 693 C C . VAL A 1 86 ? 20.724 -21.010 -46.407 1.00 59.78 86 VAL A C 1
ATOM 695 O O . VAL A 1 86 ? 21.908 -20.798 -46.761 1.00 59.78 86 VAL A O 1
#

Sequence (86 aa):
AWHGIVLDVFKNDMGRTVLRVQTVRNIFRKLGPELIEVDIAPDQITPATHQDLLNEINLHQKMQKEVLEQFLAHIENLPVPPPEKV

pLDDT: mean 81.22, std 9.64, range [55.06, 92.88]

Foldseek 3Di:
DWDWDFPDWDADPVRFIKTFIGTPVCVVVVHHTDIDTDRDDPVPDDDDDPVNVVVVVVVVVVVVVVVVVVVVVVVVPDDDPPDDDD